Protein AF-A0A127T5Y3-F1 (afdb_monomer)

Mean predicted aligned error: 9.14 Å

Solvent-accessible surface area (backbone atoms only — not comparable to full-atom values): 10158 Å² total; per-residue (Å²): 131,93,40,55,67,59,49,50,55,50,54,66,72,48,97,62,57,70,70,59,45,48,50,50,60,70,66,38,68,72,72,63,43,73,62,58,56,50,39,55,72,73,26,60,101,73,50,91,80,89,72,80,74,80,59,78,87,70,73,79,80,68,53,74,67,57,52,54,54,49,27,38,35,88,90,39,57,20,39,39,30,35,50,44,82,89,80,70,47,74,49,79,48,69,45,55,44,55,81,75,67,59,69,84,58,70,78,45,29,25,23,43,38,32,48,51,39,38,81,80,34,71,68,54,36,53,57,56,66,79,52,58,80,48,64,69,92,77,56,89,73,42,70,50,72,52,62,38,55,81,29,55,91,71,93,82,87,76,98,66,91,83,133

Foldseek 3Di:
DCALVNQLVVLVPDPDDPVVSVVSNVVPQDDPDVVLVCCVVPPVVPHDDDDPCPDPPDDDPADPVNLLVLLLDPPWWKKKWFADPVVRDIDIDTDSDDPVVPPPDDLAGMKMKTWQVLVVDVVLVVVVSVVSSDDPVLDDHDMDMDHGHHHDPDDDDDPHDDD

Radius of gyration: 21.13 Å; Cα contacts (8 Å, |Δi|>4): 182; chains: 1; bounding box: 51×32×61 Å

Structure (mmCIF, N/CA/C/O backbone):
data_AF-A0A127T5Y3-F1
#
_entry.id   AF-A0A127T5Y3-F1
#
loop_
_atom_site.group_PDB
_atom_site.id
_atom_site.type_symbol
_atom_site.label_atom_id
_atom_site.label_alt_id
_atom_site.label_comp_id
_atom_site.label_asym_id
_atom_site.label_entity_id
_atom_site.label_seq_id
_atom_site.pdbx_PDB_ins_code
_atom_site.Cartn_x
_atom_site.Cartn_y
_atom_site.Cartn_z
_atom_site.occupancy
_atom_site.B_iso_or_equiv
_atom_site.auth_seq_id
_atom_site.auth_comp_id
_atom_site.auth_asym_id
_atom_site.auth_atom_id
_atom_site.pdbx_PDB_model_num
ATOM 1 N N . GLY A 1 1 ? 30.011 2.700 -16.747 1.00 47.84 1 GLY A N 1
ATOM 2 C CA . GLY A 1 1 ? 29.080 1.612 -16.395 1.00 47.84 1 GLY A CA 1
ATOM 3 C C . GLY A 1 1 ? 28.428 1.102 -17.660 1.00 47.84 1 GLY A C 1
ATOM 4 O O . GLY A 1 1 ? 28.506 1.790 -18.670 1.00 47.84 1 GLY A O 1
ATOM 5 N N . ILE A 1 2 ? 27.829 -0.084 -17.628 1.00 52.72 2 ILE A N 1
ATOM 6 C CA . ILE A 1 2 ? 27.031 -0.590 -18.750 1.00 52.72 2 ILE A CA 1
ATOM 7 C C . ILE A 1 2 ? 25.725 0.217 -18.776 1.00 52.72 2 ILE A C 1
ATOM 9 O O . ILE A 1 2 ? 24.922 0.104 -17.857 1.00 52.72 2 ILE A O 1
ATOM 13 N N . THR A 1 3 ? 25.543 1.064 -19.787 1.00 61.66 3 THR A N 1
ATOM 14 C CA . THR A 1 3 ? 24.328 1.860 -20.014 1.00 61.66 3 THR A CA 1
ATOM 15 C C . THR A 1 3 ? 23.451 1.204 -21.082 1.00 61.66 3 THR A C 1
ATOM 17 O O . THR A 1 3 ? 23.916 0.349 -21.842 1.00 61.66 3 THR A O 1
ATOM 20 N N . ALA A 1 4 ? 22.183 1.618 -21.189 1.00 59.91 4 ALA A N 1
ATOM 21 C CA . ALA A 1 4 ? 21.304 1.163 -22.270 1.00 59.91 4 ALA A CA 1
ATOM 22 C C . ALA A 1 4 ? 21.891 1.470 -23.657 1.00 59.91 4 ALA A C 1
ATOM 24 O O . ALA A 1 4 ? 21.823 0.629 -24.550 1.00 59.91 4 ALA A O 1
ATOM 25 N N . ASP A 1 5 ? 22.528 2.632 -23.814 1.00 66.88 5 ASP A N 1
ATOM 26 C CA . ASP A 1 5 ? 23.164 3.031 -25.071 1.00 66.88 5 ASP A CA 1
ATOM 27 C C . ASP A 1 5 ? 24.411 2.192 -25.364 1.00 66.88 5 ASP A C 1
ATOM 29 O O . ASP A 1 5 ? 24.578 1.726 -26.490 1.00 66.88 5 ASP A O 1
ATOM 33 N N . SER A 1 6 ? 25.246 1.905 -24.353 1.00 70.62 6 SER A N 1
ATOM 34 C CA . SER A 1 6 ? 26.410 1.032 -24.548 1.00 70.62 6 SER A CA 1
ATOM 35 C C . SER A 1 6 ? 26.000 -0.412 -24.846 1.00 70.62 6 SER A C 1
ATOM 37 O O .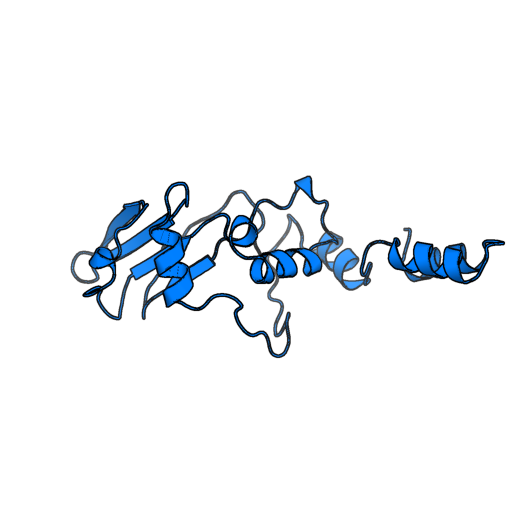 SER A 1 6 ? 26.651 -1.077 -25.644 1.00 70.62 6 SER A O 1
ATOM 39 N N . MET A 1 7 ? 24.906 -0.895 -24.243 1.00 67.81 7 MET A N 1
ATOM 40 C CA . MET A 1 7 ? 24.383 -2.240 -24.498 1.00 67.81 7 MET A CA 1
ATOM 41 C C . MET A 1 7 ? 23.731 -2.338 -25.880 1.00 67.81 7 MET A C 1
ATOM 43 O O . MET A 1 7 ? 23.951 -3.310 -26.597 1.00 67.81 7 MET A O 1
ATOM 47 N N . ARG A 1 8 ? 22.979 -1.314 -26.302 1.00 73.88 8 ARG A N 1
ATOM 48 C CA . ARG A 1 8 ? 22.388 -1.248 -27.644 1.00 73.88 8 ARG A CA 1
ATOM 49 C C . ARG A 1 8 ? 23.475 -1.202 -28.714 1.00 73.88 8 ARG A C 1
ATOM 51 O O . ARG A 1 8 ? 23.408 -1.976 -29.661 1.00 73.88 8 ARG A O 1
ATOM 58 N N . ALA A 1 9 ? 24.498 -0.367 -28.528 1.00 80.44 9 ALA A N 1
ATOM 59 C CA . ALA A 1 9 ? 25.652 -0.307 -29.422 1.00 80.44 9 ALA A CA 1
ATOM 60 C C . ALA A 1 9 ? 26.398 -1.652 -29.491 1.00 80.44 9 ALA A C 1
ATOM 62 O O . ALA A 1 9 ? 26.776 -2.097 -30.574 1.00 80.44 9 ALA A O 1
ATOM 63 N N . PHE A 1 10 ? 26.550 -2.337 -28.354 1.00 78.25 10 PHE A N 1
ATOM 64 C CA . PHE A 1 10 ? 27.134 -3.673 -28.305 1.00 78.25 10 PHE A CA 1
ATOM 65 C C . PHE A 1 10 ? 26.290 -4.702 -29.074 1.00 78.25 10 PHE A C 1
ATOM 67 O O . PHE A 1 10 ? 26.831 -5.392 -29.931 1.00 78.25 10 PHE A O 1
ATOM 74 N N . ILE A 1 11 ? 24.971 -4.762 -28.859 1.00 81.50 11 ILE A N 1
ATOM 75 C CA . ILE A 1 11 ? 24.069 -5.683 -29.579 1.00 81.50 11 ILE A CA 1
ATOM 76 C C . ILE A 1 11 ? 24.088 -5.415 -31.091 1.00 81.50 11 ILE A C 1
ATOM 78 O O . ILE A 1 11 ? 24.048 -6.355 -31.885 1.00 81.50 11 ILE A O 1
ATOM 82 N N . GLU A 1 12 ? 24.182 -4.148 -31.505 1.00 86.75 12 GLU A N 1
ATOM 83 C CA . GLU A 1 12 ? 24.319 -3.793 -32.922 1.00 86.75 12 GLU A CA 1
ATOM 84 C C . GLU A 1 12 ? 25.628 -4.299 -33.534 1.00 86.75 12 GLU A C 1
ATOM 86 O O . GLU A 1 12 ? 25.616 -4.748 -34.682 1.00 86.75 12 GLU A O 1
ATOM 91 N N . SER A 1 13 ? 26.721 -4.299 -32.764 1.00 88.31 13 SER A N 1
ATOM 92 C CA . SER A 1 13 ? 28.030 -4.791 -33.212 1.00 88.31 13 SER A CA 1
ATOM 93 C C . SER A 1 13 ? 28.132 -6.315 -33.352 1.00 88.31 13 SER A C 1
ATOM 95 O O . SER A 1 13 ? 29.097 -6.801 -33.938 1.00 88.31 13 SER A O 1
ATOM 97 N N . LEU A 1 14 ? 27.161 -7.078 -32.838 1.00 87.06 14 LEU A N 1
ATOM 98 C CA . LEU A 1 14 ? 27.164 -8.536 -32.950 1.00 87.06 14 LEU A CA 1
ATOM 99 C C . LEU A 1 14 ? 26.811 -8.974 -34.376 1.00 87.06 14 LEU A C 1
ATOM 101 O O . LEU A 1 14 ? 25.888 -8.437 -34.989 1.00 87.06 14 LEU A O 1
ATOM 105 N N . ASP A 1 15 ? 27.490 -9.996 -34.886 1.00 93.12 15 ASP A N 1
ATOM 106 C CA . ASP A 1 15 ? 27.118 -10.645 -36.146 1.00 93.12 15 ASP A CA 1
ATOM 107 C C . ASP A 1 15 ? 26.023 -11.690 -35.883 1.00 93.12 15 ASP A C 1
ATOM 109 O O . ASP A 1 15 ? 26.275 -12.882 -35.718 1.00 93.12 15 ASP A O 1
ATOM 113 N N . LEU A 1 16 ? 24.793 -11.201 -35.707 1.00 89.62 16 LEU A N 1
ATOM 114 C CA . LEU A 1 16 ? 23.615 -12.005 -35.390 1.00 89.62 16 LEU A CA 1
ATOM 115 C C . LEU A 1 16 ? 22.443 -11.652 -36.317 1.00 89.62 16 LEU A C 1
ATOM 117 O O . LEU A 1 16 ? 22.286 -10.478 -36.676 1.00 89.62 16 LEU A O 1
ATOM 121 N N . PRO A 1 17 ? 21.569 -12.626 -36.637 1.00 91.44 17 PRO A N 1
ATOM 122 C CA . PRO A 1 17 ? 20.300 -12.376 -37.313 1.00 91.44 17 PRO A CA 1
ATOM 123 C C . PRO A 1 17 ? 19.444 -11.320 -36.598 1.00 91.44 17 PRO A C 1
ATOM 125 O O . PRO A 1 17 ? 19.485 -11.182 -35.372 1.00 91.44 17 PRO A O 1
ATOM 128 N N . ALA A 1 18 ? 18.645 -10.574 -37.365 1.00 86.88 18 ALA A N 1
ATOM 129 C CA . ALA A 1 18 ? 17.858 -9.452 -36.848 1.00 86.88 18 ALA A CA 1
ATOM 130 C C . ALA A 1 18 ? 16.860 -9.864 -35.749 1.00 86.88 18 ALA A C 1
ATOM 132 O O . ALA A 1 18 ? 16.680 -9.126 -34.781 1.00 86.88 18 ALA A O 1
ATOM 133 N N . ASP A 1 19 ? 16.259 -11.052 -35.850 1.00 85.69 19 ASP A N 1
ATOM 134 C CA . ASP A 1 19 ? 15.351 -11.594 -34.834 1.00 85.69 19 ASP A CA 1
ATOM 135 C C . ASP A 1 19 ? 16.092 -11.936 -33.530 1.00 85.69 19 ASP A C 1
ATOM 137 O O . ASP A 1 19 ? 15.590 -11.667 -32.441 1.00 85.69 19 ASP A O 1
ATOM 141 N N . ALA A 1 20 ? 17.317 -12.461 -33.619 1.00 77.56 20 ALA A N 1
ATOM 142 C CA . ALA A 1 20 ? 18.167 -12.723 -32.461 1.00 77.56 20 ALA A CA 1
ATOM 143 C C . ALA A 1 20 ? 18.632 -11.423 -31.784 1.00 77.56 20 ALA A C 1
ATOM 145 O O . ALA A 1 20 ? 18.583 -11.321 -30.557 1.00 77.56 20 ALA A O 1
ATOM 146 N N . LYS A 1 21 ? 19.005 -10.395 -32.562 1.00 82.62 21 LYS A N 1
ATOM 147 C CA . LYS A 1 21 ? 19.294 -9.052 -32.026 1.00 82.62 21 LYS A CA 1
ATOM 148 C C . LYS A 1 21 ? 18.076 -8.447 -31.337 1.00 82.62 21 LYS A C 1
ATOM 150 O O . LYS A 1 21 ? 18.226 -7.830 -30.285 1.00 82.62 21 LYS A O 1
ATOM 155 N N . GLN A 1 22 ? 16.883 -8.641 -31.897 1.00 78.25 22 GLN A N 1
ATOM 156 C CA . GLN A 1 22 ? 15.644 -8.163 -31.292 1.00 78.25 22 GLN A CA 1
ATOM 157 C C . GLN A 1 22 ? 15.364 -8.873 -29.964 1.00 78.25 22 GLN A C 1
ATOM 159 O O . GLN A 1 22 ? 15.204 -8.197 -28.954 1.00 78.25 22 GLN A O 1
ATOM 164 N N . ARG A 1 23 ? 15.470 -10.207 -29.913 1.00 73.19 23 ARG A N 1
ATOM 165 C CA . ARG A 1 23 ? 15.364 -10.963 -28.653 1.00 73.19 23 ARG A CA 1
ATOM 166 C C . ARG A 1 23 ? 16.372 -10.492 -27.605 1.00 73.19 23 ARG A C 1
ATOM 168 O O . ARG A 1 23 ? 16.012 -10.359 -26.446 1.00 73.19 23 ARG A O 1
ATOM 175 N N . LEU A 1 24 ? 17.616 -10.193 -27.988 1.00 72.06 24 LEU A N 1
ATOM 176 C CA . LEU A 1 24 ? 18.621 -9.657 -27.059 1.00 72.06 24 LEU A CA 1
ATOM 177 C C . LEU A 1 24 ? 18.265 -8.257 -26.538 1.00 72.06 24 LEU A C 1
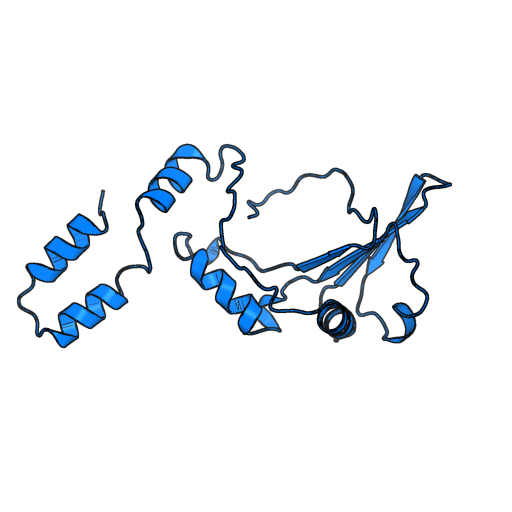ATOM 179 O O . LEU A 1 24 ? 18.538 -7.960 -25.377 1.00 72.06 24 LEU A O 1
ATOM 183 N N . ARG A 1 25 ? 17.633 -7.402 -27.350 1.00 71.94 25 ARG A N 1
ATOM 184 C CA . ARG A 1 25 ? 17.100 -6.103 -26.896 1.00 71.94 25 ARG A CA 1
ATOM 185 C C . ARG A 1 25 ? 15.929 -6.283 -25.938 1.00 71.94 25 ARG A C 1
ATOM 187 O O . ARG A 1 25 ? 15.851 -5.549 -24.961 1.00 71.94 25 ARG A O 1
ATOM 194 N N . ASP A 1 26 ? 15.088 -7.279 -26.184 1.00 67.75 26 ASP A N 1
ATOM 195 C CA . ASP A 1 26 ? 13.932 -7.602 -25.344 1.00 67.75 26 ASP A CA 1
ATOM 196 C C . ASP A 1 26 ? 14.353 -8.302 -24.030 1.00 67.75 26 ASP A C 1
ATOM 198 O O . ASP A 1 26 ? 13.686 -8.173 -23.006 1.00 67.75 26 ASP A O 1
ATOM 202 N N . MET A 1 27 ? 15.489 -9.015 -24.044 1.00 58.31 27 MET A N 1
ATOM 203 C CA . MET A 1 27 ? 16.146 -9.624 -22.875 1.00 58.31 27 MET A CA 1
ATOM 204 C C . MET A 1 27 ? 17.081 -8.664 -22.130 1.00 58.31 27 MET A C 1
ATOM 206 O O . MET A 1 27 ? 17.477 -8.948 -20.997 1.00 58.31 27 MET A O 1
ATOM 210 N N . THR A 1 28 ? 17.458 -7.541 -22.748 1.00 55.53 28 THR A N 1
ATOM 211 C CA . THR A 1 28 ? 18.129 -6.453 -22.032 1.00 55.53 28 THR A CA 1
ATOM 212 C C . THR A 1 28 ? 17.166 -6.007 -20.933 1.00 55.53 28 THR A C 1
ATOM 214 O O . THR A 1 28 ? 15.989 -5.823 -21.246 1.00 55.53 28 THR A O 1
ATOM 217 N N . PRO A 1 29 ? 17.604 -5.875 -19.661 1.00 50.56 29 PRO A N 1
ATOM 218 C CA . PRO A 1 29 ? 16.710 -5.572 -18.551 1.00 50.56 29 PRO A CA 1
ATOM 219 C C . PRO A 1 29 ? 15.748 -4.461 -18.946 1.00 50.56 29 PRO A C 1
ATOM 221 O O . PRO A 1 29 ? 16.195 -3.393 -19.378 1.00 50.56 29 PRO A O 1
ATOM 224 N N . GLY A 1 30 ? 14.447 -4.765 -18.870 1.00 48.38 30 GLY A N 1
ATOM 225 C CA . GLY A 1 30 ? 13.388 -3.841 -19.246 1.00 48.38 30 GLY A CA 1
ATOM 226 C C . GLY A 1 30 ? 13.692 -2.483 -18.635 1.00 48.38 30 GLY A C 1
ATOM 227 O O . GLY A 1 30 ? 13.763 -2.352 -17.415 1.00 48.38 30 GLY A O 1
ATOM 228 N N . SER A 1 31 ? 13.959 -1.497 -19.492 1.00 45.59 31 SER A N 1
ATOM 229 C CA . SER A 1 31 ? 14.271 -0.119 -19.109 1.00 45.59 31 SER A CA 1
ATOM 230 C C . SER A 1 31 ? 15.404 0.046 -18.077 1.00 45.59 31 SER A C 1
ATOM 232 O O . SER A 1 31 ? 15.173 0.492 -16.957 1.00 45.59 31 SER A O 1
ATOM 234 N N . TYR A 1 32 ? 16.666 -0.122 -18.487 1.00 47.72 32 TYR A N 1
ATOM 235 C CA . TYR A 1 32 ? 17.747 0.671 -17.877 1.00 47.72 32 TYR A CA 1
ATOM 236 C C . TYR A 1 32 ? 17.622 2.127 -18.357 1.00 47.72 32 TYR A C 1
ATOM 238 O O . TYR A 1 32 ? 18.370 2.605 -19.208 1.00 47.72 32 TYR A O 1
ATOM 246 N N . THR A 1 33 ? 16.597 2.833 -17.883 1.00 48.97 33 THR A N 1
ATOM 247 C CA . THR A 1 33 ? 16.490 4.279 -18.081 1.00 48.97 33 THR A CA 1
ATOM 248 C C . THR A 1 33 ? 17.464 4.922 -17.100 1.00 48.97 33 THR A C 1
ATOM 250 O O . THR A 1 33 ? 17.488 4.561 -15.927 1.00 48.97 33 THR A O 1
ATOM 253 N N . GLY A 1 34 ? 18.281 5.889 -17.524 1.00 53.53 34 GLY A N 1
ATOM 254 C CA . GLY A 1 34 ? 19.225 6.574 -16.620 1.00 53.53 34 GLY A CA 1
ATOM 255 C C . GLY A 1 34 ? 18.568 7.240 -15.392 1.00 53.53 34 GLY A C 1
ATOM 256 O O . GLY A 1 34 ? 19.266 7.727 -14.508 1.00 53.53 34 GLY A O 1
ATOM 257 N N . LEU A 1 35 ? 17.232 7.264 -15.316 1.00 63.22 35 LEU A N 1
ATOM 258 C CA . LEU A 1 35 ? 16.460 7.621 -14.127 1.00 63.22 35 LEU A CA 1
ATOM 259 C C . LEU A 1 35 ? 16.603 6.588 -12.998 1.00 63.22 35 LEU A C 1
ATOM 261 O O . LEU A 1 35 ? 16.806 7.004 -11.861 1.00 63.22 35 LEU A O 1
ATOM 265 N N . ALA A 1 36 ? 16.588 5.284 -13.295 1.00 78.31 36 ALA A N 1
ATOM 266 C CA . ALA A 1 36 ? 16.800 4.238 -12.293 1.00 78.31 36 ALA A CA 1
ATOM 267 C C . ALA A 1 36 ? 18.233 4.272 -11.734 1.00 78.31 36 ALA A C 1
ATOM 269 O O . ALA A 1 36 ? 18.429 4.182 -10.528 1.00 78.31 36 ALA A O 1
ATOM 270 N N . GLU A 1 37 ? 19.243 4.497 -12.582 1.00 82.12 37 GLU A N 1
ATOM 271 C CA . GLU A 1 37 ? 20.636 4.656 -12.132 1.00 82.12 37 GLU A CA 1
ATOM 272 C C . GLU A 1 37 ? 20.790 5.850 -11.178 1.00 82.12 37 GLU A C 1
ATOM 274 O O . GLU A 1 37 ? 21.371 5.719 -10.099 1.00 82.12 37 GLU A O 1
ATOM 279 N N . ARG A 1 38 ? 20.232 7.014 -11.543 1.00 85.88 38 ARG A N 1
ATOM 280 C CA . ARG A 1 38 ? 20.236 8.197 -10.669 1.00 85.88 38 ARG A CA 1
ATOM 281 C C . ARG A 1 38 ? 19.484 7.941 -9.365 1.00 85.88 38 ARG A C 1
ATOM 283 O O . ARG A 1 38 ? 19.981 8.317 -8.308 1.00 85.88 38 ARG A O 1
ATOM 290 N N . PHE A 1 39 ? 18.332 7.277 -9.426 1.00 90.56 39 PHE A N 1
ATOM 291 C CA . PHE A 1 39 ? 17.565 6.889 -8.244 1.00 90.56 39 PHE A CA 1
ATOM 292 C C . PHE A 1 39 ? 18.384 6.000 -7.296 1.00 90.56 39 PHE A C 1
ATOM 294 O O . PHE A 1 39 ? 18.542 6.331 -6.119 1.00 90.56 39 PHE A O 1
ATOM 301 N N . LEU A 1 40 ? 18.976 4.921 -7.815 1.00 90.19 40 LEU A N 1
ATOM 302 C CA . LEU A 1 40 ? 19.788 3.984 -7.035 1.00 90.19 40 LEU A CA 1
ATOM 303 C C . LEU A 1 40 ? 21.036 4.651 -6.442 1.00 90.19 40 LEU A C 1
ATOM 305 O O . LEU A 1 40 ? 21.435 4.357 -5.315 1.00 90.19 40 LEU A O 1
ATOM 309 N N . ARG A 1 41 ? 21.657 5.572 -7.185 1.00 91.38 41 ARG A N 1
ATOM 310 C CA . ARG A 1 41 ? 22.834 6.307 -6.719 1.00 91.38 41 ARG A CA 1
ATOM 311 C C . ARG A 1 41 ? 22.489 7.331 -5.640 1.00 91.38 41 ARG A C 1
ATOM 313 O O . ARG A 1 41 ? 23.238 7.432 -4.670 1.00 91.38 41 ARG A O 1
ATOM 320 N N . ASP A 1 42 ? 21.402 8.083 -5.788 1.00 93.50 42 ASP A N 1
ATOM 321 C CA . ASP A 1 42 ? 21.175 9.302 -4.999 1.00 93.50 42 ASP A CA 1
ATOM 322 C C . ASP A 1 42 ? 20.088 9.163 -3.914 1.00 93.50 42 ASP A C 1
ATOM 324 O O . ASP A 1 42 ? 20.008 10.040 -3.048 1.00 93.50 42 ASP A O 1
ATOM 328 N N . TYR A 1 43 ? 19.262 8.107 -3.942 1.00 95.25 43 TYR A N 1
ATOM 329 C CA . TYR A 1 43 ? 18.069 7.980 -3.084 1.00 95.25 43 TYR A CA 1
ATOM 330 C C . TYR A 1 43 ? 17.906 6.616 -2.406 1.00 95.25 43 TYR A C 1
ATOM 332 O O . TYR A 1 43 ? 17.702 6.582 -1.192 1.00 95.25 43 TYR A O 1
ATOM 340 N N . TRP A 1 44 ? 18.035 5.510 -3.145 1.00 94.56 44 TRP A N 1
ATOM 341 C CA . TRP A 1 44 ? 17.856 4.149 -2.611 1.00 94.56 44 TRP A CA 1
ATOM 342 C C . TRP A 1 44 ? 18.753 3.892 -1.384 1.00 94.56 44 TRP A C 1
ATOM 344 O O . TRP A 1 44 ? 19.962 4.125 -1.469 1.00 94.56 44 TRP A O 1
ATOM 354 N N . HIS A 1 45 ? 18.186 3.437 -0.253 1.00 94.38 45 HIS A N 1
ATOM 355 C CA . HIS A 1 45 ? 18.865 3.281 1.059 1.00 94.38 45 HIS A CA 1
ATOM 356 C C . HIS A 1 45 ? 19.464 4.557 1.671 1.00 94.38 45 HIS A C 1
ATOM 358 O O . HIS A 1 45 ? 20.355 4.478 2.518 1.00 94.38 45 HIS A O 1
ATOM 364 N N . LYS A 1 46 ? 19.062 5.752 1.225 1.00 95.56 46 LYS A N 1
ATOM 365 C CA . LYS A 1 46 ? 19.734 7.003 1.629 1.00 95.56 46 LYS A CA 1
ATOM 366 C C . LYS A 1 46 ? 18.780 8.073 2.118 1.00 95.56 46 LYS A C 1
ATOM 368 O O . LYS A 1 46 ? 19.028 8.671 3.161 1.00 95.56 46 LYS A O 1
ATOM 373 N N . ARG A 1 47 ? 17.743 8.381 1.340 1.00 96.56 47 ARG A N 1
ATOM 374 C CA . ARG A 1 47 ? 16.816 9.479 1.642 1.00 96.56 47 ARG A CA 1
ATOM 375 C C . ARG A 1 47 ? 15.502 9.334 0.870 1.00 96.56 47 ARG A C 1
ATOM 377 O O . ARG A 1 47 ? 15.530 8.825 -0.251 1.00 96.56 47 ARG A O 1
ATOM 384 N N . PRO A 1 48 ? 14.386 9.842 1.418 1.00 96.88 48 PRO A N 1
ATOM 385 C CA . PRO A 1 48 ? 13.094 9.801 0.743 1.00 96.88 48 PRO A CA 1
ATOM 386 C C . PRO A 1 48 ? 13.081 10.655 -0.534 1.00 96.88 48 PRO A C 1
ATOM 388 O O . PRO A 1 48 ? 13.806 11.650 -0.651 1.00 96.88 48 PRO A O 1
ATOM 391 N N . LEU A 1 49 ? 12.222 10.278 -1.483 1.00 95.06 49 LEU A N 1
ATOM 392 C CA . LEU A 1 49 ? 11.994 10.982 -2.744 1.00 95.06 49 LEU A CA 1
ATOM 393 C C . LEU A 1 49 ? 10.497 11.016 -3.063 1.00 95.06 49 LEU A C 1
ATOM 395 O O . LEU A 1 49 ? 9.860 9.974 -3.112 1.00 95.06 49 LEU A O 1
ATOM 399 N N . LEU A 1 50 ? 9.957 12.201 -3.357 1.00 95.00 50 LEU A N 1
ATOM 400 C CA . LEU A 1 50 ? 8.601 12.344 -3.890 1.00 95.00 50 LEU A CA 1
ATOM 401 C C . LEU A 1 50 ? 8.631 12.325 -5.422 1.00 95.00 50 LEU A C 1
ATOM 403 O O . LEU A 1 50 ? 9.136 13.264 -6.043 1.00 95.00 50 LEU A O 1
ATOM 407 N N . ILE A 1 51 ? 8.034 11.297 -6.026 1.00 90.88 51 ILE A N 1
ATOM 408 C CA . ILE A 1 51 ? 7.853 11.193 -7.478 1.00 90.88 51 ILE A CA 1
ATOM 409 C C . ILE A 1 51 ? 6.406 11.561 -7.810 1.00 90.88 51 ILE A C 1
ATOM 411 O O . ILE A 1 51 ? 5.475 10.806 -7.548 1.00 90.88 51 ILE A O 1
ATOM 415 N N . ARG A 1 52 ? 6.195 12.752 -8.375 1.00 90.56 52 ARG A N 1
ATOM 416 C CA . ARG A 1 52 ? 4.855 13.194 -8.785 1.00 90.56 52 ARG A CA 1
ATOM 417 C C . ARG A 1 52 ? 4.487 12.564 -10.119 1.00 90.56 52 ARG A C 1
ATOM 419 O O . ARG A 1 52 ? 5.300 12.595 -11.038 1.00 90.56 52 ARG A O 1
ATOM 426 N N . ASN A 1 53 ? 3.246 12.090 -10.232 1.00 88.12 53 ASN A N 1
ATOM 427 C CA . ASN A 1 53 ? 2.706 11.532 -11.473 1.00 88.12 53 ASN A CA 1
ATOM 428 C C . ASN A 1 53 ? 3.574 10.384 -12.030 1.00 88.12 53 ASN A C 1
ATOM 430 O O . ASN A 1 53 ? 3.884 10.359 -13.219 1.00 88.12 53 ASN A O 1
ATOM 434 N N . ALA A 1 54 ? 4.014 9.474 -11.148 1.00 88.44 54 ALA A N 1
ATOM 435 C CA . ALA A 1 54 ? 4.856 8.331 -11.515 1.00 88.44 54 ALA A CA 1
ATOM 436 C C . ALA A 1 54 ? 4.177 7.423 -12.556 1.00 88.44 54 ALA A C 1
ATOM 438 O O . ALA A 1 54 ? 4.831 6.961 -13.488 1.00 88.44 54 ALA A O 1
ATOM 439 N N . PHE A 1 55 ? 2.857 7.255 -12.430 1.00 88.56 55 PHE A N 1
ATOM 440 C CA . PHE A 1 55 ? 2.001 6.523 -13.358 1.00 88.56 55 PHE A CA 1
ATOM 441 C C . PHE A 1 55 ? 0.881 7.454 -13.855 1.00 88.56 55 PHE A C 1
ATOM 443 O O . PHE A 1 55 ? -0.137 7.619 -13.179 1.00 88.56 55 PHE A O 1
ATOM 450 N N . PRO A 1 56 ? 1.070 8.140 -14.997 1.00 89.19 56 PRO A N 1
ATOM 451 C CA . PRO A 1 56 ? 0.038 9.005 -15.557 1.00 89.19 56 PRO A CA 1
ATOM 452 C C . PRO A 1 56 ? -1.221 8.211 -15.911 1.00 89.19 56 PRO A C 1
ATOM 454 O O . PRO A 1 56 ? -1.134 7.229 -16.642 1.00 89.19 56 PRO A O 1
ATOM 457 N N . GLY A 1 57 ? -2.382 8.657 -15.422 1.00 90.88 57 GLY A N 1
ATOM 458 C CA . GLY A 1 57 ? -3.657 7.974 -15.672 1.00 90.88 57 GLY A CA 1
ATOM 459 C C . GLY A 1 57 ? -3.769 6.613 -14.985 1.00 90.88 57 GLY A C 1
ATOM 460 O O . GLY A 1 57 ? -4.439 5.734 -15.508 1.00 90.88 57 GLY A O 1
ATOM 461 N N . PHE A 1 58 ? -3.080 6.424 -13.855 1.00 91.62 58 PHE A N 1
ATOM 462 C CA . PHE A 1 58 ? -3.181 5.200 -13.071 1.00 91.62 58 PHE A CA 1
ATOM 463 C C . PHE A 1 58 ? -4.617 4.953 -12.609 1.00 91.62 58 PHE A C 1
ATOM 465 O O . PHE A 1 58 ? -5.204 5.787 -11.918 1.00 91.62 58 PHE A O 1
ATOM 472 N N . GLU A 1 59 ? -5.138 3.787 -12.967 1.00 91.50 59 GLU A N 1
ATOM 473 C CA . GLU A 1 59 ? -6.379 3.239 -12.440 1.00 91.50 59 GLU A CA 1
ATOM 474 C C . GLU A 1 59 ? -6.018 2.088 -11.506 1.00 91.50 59 GLU A C 1
ATOM 476 O O . GLU A 1 59 ? -5.161 1.261 -11.822 1.00 91.50 59 GLU A O 1
ATOM 481 N N . THR A 1 60 ? -6.635 2.062 -10.328 1.00 89.88 60 THR A N 1
ATOM 482 C CA . THR A 1 60 ? -6.384 1.000 -9.357 1.00 89.88 60 THR A CA 1
ATOM 483 C C . THR A 1 60 ? -6.946 -0.327 -9.890 1.00 89.88 60 THR A C 1
ATOM 485 O O . THR A 1 60 ? -8.131 -0.366 -10.227 1.00 89.88 60 THR A O 1
ATOM 488 N N . PRO A 1 61 ? -6.147 -1.414 -9.917 1.00 90.81 61 PRO A N 1
ATOM 489 C CA . PRO A 1 61 ? -6.597 -2.718 -10.415 1.00 90.81 61 PRO A CA 1
ATOM 490 C C . PRO A 1 61 ? -7.599 -3.427 -9.486 1.00 90.81 61 PRO A C 1
ATOM 492 O O . PRO A 1 61 ? -8.345 -4.277 -9.947 1.00 90.81 61 PRO A O 1
ATOM 495 N N . VAL A 1 62 ? -7.649 -3.060 -8.198 1.00 93.44 62 VAL A N 1
ATOM 496 C CA . VAL A 1 62 ? -8.483 -3.710 -7.168 1.00 93.44 62 VAL A CA 1
ATOM 497 C C . VAL A 1 62 ? -9.502 -2.732 -6.590 1.00 93.44 62 VAL A C 1
ATOM 499 O O . VAL A 1 62 ? -9.124 -1.706 -6.019 1.00 93.44 62 VAL A O 1
ATOM 502 N N . GLN A 1 63 ? -10.796 -3.041 -6.689 1.00 94.75 63 GLN A N 1
ATOM 503 C CA . GLN A 1 63 ? -11.822 -2.209 -6.058 1.00 94.75 63 GLN A CA 1
ATOM 504 C C . GLN A 1 63 ? -11.875 -2.447 -4.537 1.00 94.75 63 GLN A C 1
ATOM 506 O O . GLN A 1 63 ? -11.455 -3.504 -4.058 1.00 94.75 63 GLN A O 1
ATOM 511 N N . PRO A 1 64 ? -12.384 -1.486 -3.742 1.00 93.62 64 PRO A N 1
ATOM 512 C CA . PRO A 1 64 ? -12.526 -1.652 -2.295 1.00 93.62 64 PRO A CA 1
ATOM 513 C C . PRO A 1 64 ? -13.277 -2.923 -1.883 1.00 93.62 64 PRO A C 1
ATOM 515 O O . PRO A 1 64 ? -12.902 -3.572 -0.908 1.00 93.62 64 PRO A O 1
ATOM 518 N N . GLU A 1 65 ? -14.317 -3.288 -2.630 1.00 94.19 65 GLU A N 1
ATOM 519 C CA . GLU A 1 65 ? -15.133 -4.475 -2.386 1.00 94.19 65 GLU A CA 1
ATOM 520 C C . GLU A 1 65 ? -14.348 -5.766 -2.649 1.00 94.19 65 GLU A C 1
ATOM 522 O O . GLU A 1 65 ? -14.428 -6.699 -1.850 1.00 94.19 65 GLU A O 1
ATOM 527 N N . ASP A 1 66 ? -13.532 -5.797 -3.707 1.00 94.81 66 ASP A N 1
ATOM 528 C CA . ASP A 1 66 ? -12.657 -6.934 -4.019 1.00 94.81 66 ASP A CA 1
ATOM 529 C C . ASP A 1 66 ? -11.595 -7.117 -2.925 1.00 94.81 66 ASP A C 1
ATOM 531 O O . ASP A 1 66 ? -11.313 -8.235 -2.495 1.00 94.81 66 ASP A O 1
ATOM 535 N N . LEU A 1 67 ? -11.041 -6.010 -2.414 1.00 96.69 67 LEU A N 1
ATOM 536 C CA . LEU A 1 67 ? -10.071 -6.036 -1.318 1.00 96.69 67 LEU A CA 1
ATOM 537 C C . LEU A 1 67 ? -10.688 -6.553 -0.009 1.00 96.69 67 LEU A C 1
ATOM 539 O O . LEU A 1 67 ? -10.043 -7.309 0.718 1.00 96.69 67 LEU A O 1
ATOM 543 N N . ALA A 1 68 ? -11.926 -6.153 0.296 1.00 96.19 68 ALA A N 1
ATOM 544 C CA . ALA A 1 68 ? -12.665 -6.670 1.445 1.00 96.19 68 ALA A CA 1
ATOM 545 C C . ALA A 1 68 ? -12.954 -8.171 1.291 1.00 96.19 68 ALA A C 1
ATOM 547 O O . ALA A 1 68 ? -12.745 -8.923 2.241 1.00 96.19 68 ALA A O 1
ATOM 548 N N . GLY A 1 69 ? -13.341 -8.611 0.088 1.00 96.38 69 GLY A N 1
ATOM 549 C CA . GLY A 1 69 ? -13.506 -10.028 -0.239 1.00 96.38 69 GLY A CA 1
ATOM 550 C C . GLY A 1 69 ? -12.221 -10.828 -0.019 1.00 96.38 69 GLY A C 1
ATOM 551 O O . GLY A 1 69 ? -12.238 -11.827 0.696 1.00 96.38 69 GLY A O 1
ATOM 552 N N . LEU A 1 70 ? -11.080 -10.342 -0.524 1.00 96.88 70 LEU A N 1
ATOM 553 C CA . LEU A 1 70 ? -9.772 -10.966 -0.280 1.00 96.88 70 LEU A CA 1
ATOM 554 C C . LEU A 1 70 ? -9.448 -11.072 1.214 1.00 96.88 70 LEU A C 1
ATOM 556 O O . LEU A 1 70 ? -8.889 -12.069 1.656 1.00 96.88 70 LEU A O 1
ATOM 560 N N . ALA A 1 71 ? -9.816 -10.074 2.015 1.00 97.88 71 ALA A N 1
ATOM 561 C CA . ALA A 1 71 ? -9.567 -10.086 3.453 1.00 97.88 71 ALA A CA 1
ATOM 562 C C . ALA A 1 71 ? -10.379 -11.155 4.223 1.00 97.88 71 ALA A C 1
ATOM 564 O O . ALA A 1 71 ? -10.060 -11.428 5.387 1.00 97.88 71 ALA A O 1
ATOM 565 N N . CYS A 1 72 ? -11.391 -11.763 3.595 1.00 97.50 72 CYS A N 1
ATOM 566 C CA . CYS A 1 72 ? -12.151 -12.898 4.125 1.00 97.50 72 CYS A CA 1
ATOM 567 C C . CYS A 1 72 ? -11.541 -14.266 3.777 1.00 97.50 72 CYS A C 1
ATOM 569 O O . CYS A 1 72 ? -11.886 -15.264 4.411 1.00 97.50 72 CYS A O 1
ATOM 571 N N . GLU A 1 73 ? -10.660 -14.335 2.777 1.00 97.44 73 GLU A N 1
ATOM 572 C CA . GLU A 1 73 ? -10.132 -15.601 2.269 1.00 97.44 73 GLU A CA 1
ATOM 573 C C . GLU A 1 73 ? -9.159 -16.265 3.253 1.00 97.44 73 GLU A C 1
ATOM 575 O O . GLU A 1 73 ? -8.314 -15.627 3.894 1.00 97.44 73 GLU A O 1
ATOM 580 N N . GLU A 1 74 ? -9.243 -17.592 3.357 1.00 95.25 74 GLU A N 1
ATOM 581 C CA . GLU A 1 74 ? -8.357 -18.356 4.231 1.00 95.25 74 GLU A CA 1
ATOM 582 C C . GLU A 1 74 ? -6.902 -18.277 3.735 1.00 95.25 74 GLU A C 1
ATOM 584 O O . GLU A 1 74 ? -6.592 -18.512 2.568 1.00 95.25 74 GLU A O 1
ATOM 589 N N . GLY A 1 75 ? -5.980 -17.958 4.646 1.00 93.00 75 GLY A N 1
ATOM 590 C CA . GLY A 1 75 ? -4.558 -17.805 4.331 1.00 93.00 75 GLY A CA 1
ATOM 591 C C . GLY A 1 75 ? -4.159 -16.408 3.849 1.00 93.00 75 GLY A C 1
ATOM 592 O O . GLY A 1 75 ? -2.960 -16.144 3.744 1.00 93.00 75 GLY A O 1
ATOM 593 N N . VAL A 1 76 ? -5.113 -15.497 3.628 1.00 96.38 76 VAL A N 1
ATOM 594 C CA . VAL A 1 76 ? -4.810 -14.081 3.398 1.00 96.38 76 VAL A CA 1
ATOM 595 C C . VAL A 1 76 ? -4.430 -13.401 4.712 1.00 96.38 76 VAL A C 1
ATOM 597 O O . VAL A 1 76 ? -5.103 -13.520 5.737 1.00 96.38 76 VAL A O 1
ATOM 600 N N . LEU A 1 77 ? -3.329 -12.649 4.686 1.00 97.31 77 LEU A N 1
ATOM 601 C CA . LEU A 1 77 ? -2.877 -11.853 5.822 1.00 97.31 77 LEU A CA 1
ATOM 602 C C . LEU A 1 77 ? -3.512 -10.462 5.758 1.00 97.31 77 LEU A C 1
ATOM 604 O O . LEU A 1 77 ? -2.993 -9.555 5.106 1.00 97.31 77 LEU A O 1
ATOM 608 N N . ALA A 1 78 ? -4.625 -10.293 6.469 1.00 98.31 78 ALA A N 1
ATOM 609 C CA . ALA A 1 78 ? -5.346 -9.028 6.555 1.00 98.31 78 ALA A CA 1
ATOM 610 C C . ALA A 1 78 ? -5.366 -8.462 7.982 1.00 98.31 78 ALA A C 1
ATOM 612 O O . ALA A 1 78 ? -5.402 -9.201 8.970 1.00 98.31 78 ALA A O 1
ATOM 613 N N . ARG A 1 79 ? -5.357 -7.131 8.099 1.00 98.31 79 ARG A N 1
ATOM 614 C CA . ARG A 1 79 ? -5.490 -6.402 9.368 1.00 98.31 79 ARG A CA 1
ATOM 615 C C . ARG A 1 79 ? -6.405 -5.201 9.199 1.00 98.31 79 ARG A C 1
ATOM 617 O O . ARG A 1 79 ? -6.287 -4.475 8.220 1.00 98.31 79 ARG A O 1
ATOM 624 N N . MET A 1 80 ? -7.249 -4.952 10.189 1.00 98.12 80 MET A N 1
ATOM 625 C CA . MET A 1 80 ? -8.071 -3.754 10.285 1.00 98.12 80 MET A CA 1
ATOM 626 C C . MET A 1 80 ? -7.630 -2.962 11.505 1.00 98.12 80 MET A C 1
ATOM 628 O O . MET A 1 80 ? -7.590 -3.496 12.612 1.00 98.12 80 MET A O 1
ATOM 632 N N . ILE A 1 81 ? -7.268 -1.704 11.285 1.00 98.25 81 ILE A N 1
ATOM 633 C CA . ILE A 1 81 ? -6.805 -0.783 12.320 1.00 98.25 81 ILE A CA 1
ATOM 634 C C . ILE A 1 81 ? -7.835 0.328 12.443 1.00 98.25 81 ILE A C 1
ATOM 636 O O . ILE A 1 81 ? -8.192 0.934 11.434 1.00 98.25 81 ILE A O 1
ATOM 640 N N . SER A 1 82 ? -8.302 0.607 13.656 1.00 97.62 82 SER A N 1
ATOM 641 C CA . SER A 1 82 ? -9.236 1.699 13.925 1.00 97.62 82 SER A CA 1
ATOM 642 C C . SER A 1 82 ? -8.756 2.578 15.076 1.00 97.62 82 SER A C 1
ATOM 644 O O . SER A 1 82 ? -8.012 2.141 15.958 1.00 97.62 82 SER A O 1
ATOM 646 N N . LEU A 1 83 ? -9.156 3.849 15.035 1.00 97.25 83 LEU A N 1
ATOM 647 C CA . LEU A 1 83 ? -8.871 4.837 16.068 1.00 97.25 83 LEU A CA 1
ATOM 648 C C . LEU A 1 83 ? -10.183 5.378 16.627 1.00 97.25 83 LEU A C 1
ATOM 650 O O . LEU A 1 83 ? -10.910 6.096 15.944 1.00 97.25 83 LEU A O 1
ATOM 654 N N . ASP A 1 84 ? -10.445 5.124 17.903 1.00 95.44 84 ASP A N 1
ATOM 655 C CA . ASP A 1 84 ? -11.508 5.829 18.610 1.00 95.44 84 ASP A CA 1
ATOM 656 C C . ASP A 1 84 ? -11.051 7.265 18.907 1.00 95.44 84 ASP A C 1
ATOM 658 O O . ASP A 1 84 ? -10.190 7.505 19.754 1.00 95.44 84 ASP A O 1
ATOM 662 N N . ARG A 1 85 ? -11.642 8.249 18.221 1.00 91.56 85 ARG A N 1
ATOM 663 C CA . ARG A 1 85 ? -11.323 9.675 18.403 1.00 91.56 85 ARG A CA 1
ATOM 664 C C . ARG A 1 85 ? -11.712 10.227 19.772 1.00 91.56 85 ARG A C 1
ATOM 666 O O . ARG A 1 85 ? -11.130 11.229 20.186 1.00 91.56 85 ARG A O 1
ATOM 673 N N . ALA A 1 86 ? -12.682 9.627 20.460 1.00 94.19 86 ALA A N 1
ATOM 674 C CA . ALA A 1 86 ? -13.130 10.102 21.764 1.00 94.19 86 ALA A CA 1
ATOM 675 C C . ALA A 1 86 ? -12.147 9.707 22.872 1.00 94.19 86 ALA A C 1
ATOM 677 O O . ALA A 1 86 ? -11.852 10.517 23.751 1.00 94.19 86 ALA A O 1
ATOM 678 N N . SER A 1 87 ? -11.628 8.477 22.822 1.00 96.38 87 SER A N 1
ATOM 679 C CA . SER A 1 87 ? -10.679 7.961 23.817 1.00 96.38 87 SER A CA 1
ATOM 680 C C . SER A 1 87 ? -9.210 8.067 23.393 1.00 96.38 87 SER A C 1
ATOM 682 O O . SER A 1 87 ? -8.322 8.043 24.245 1.00 96.38 87 SER A O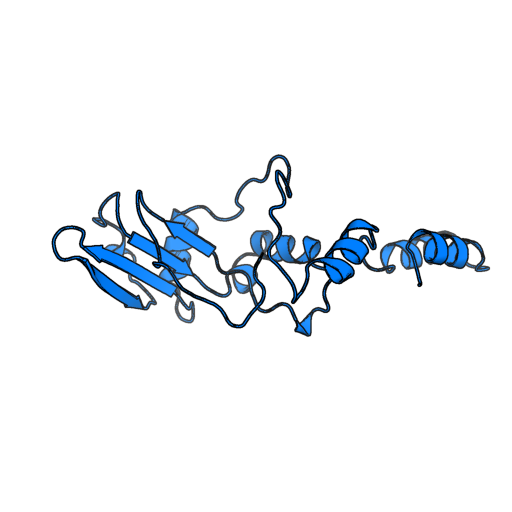 1
ATOM 684 N N . GLY A 1 88 ? -8.938 8.193 22.093 1.00 95.31 88 GLY A N 1
ATOM 685 C CA . GLY A 1 88 ? -7.602 8.085 21.507 1.00 95.31 88 GLY A CA 1
ATOM 686 C C . GLY A 1 88 ? -7.067 6.650 21.452 1.00 95.31 88 GLY A C 1
ATOM 687 O O . GLY A 1 88 ? -5.873 6.463 21.209 1.00 95.31 88 GLY A O 1
ATOM 688 N N . ALA A 1 89 ? -7.909 5.647 21.718 1.00 97.19 89 ALA A N 1
ATOM 689 C CA . ALA A 1 89 ? -7.512 4.248 21.724 1.00 97.19 89 ALA A CA 1
ATOM 690 C C . ALA A 1 89 ? -7.423 3.686 20.301 1.00 97.19 89 ALA A C 1
ATOM 692 O O . ALA A 1 89 ? -8.297 3.919 19.467 1.00 97.19 89 ALA A O 1
ATOM 693 N N . TRP A 1 90 ? -6.367 2.914 20.059 1.00 97.75 90 TRP A N 1
ATOM 694 C CA . TRP A 1 90 ? -6.182 2.152 18.830 1.00 97.75 90 TRP A CA 1
ATOM 695 C C . TRP A 1 90 ? -6.652 0.718 19.037 1.00 97.75 90 TRP A C 1
ATOM 697 O O . TRP A 1 90 ? -6.287 0.097 20.038 1.00 97.75 90 TRP A O 1
ATOM 707 N N . ASP A 1 91 ? -7.403 0.195 18.075 1.00 97.31 91 ASP A N 1
ATOM 708 C CA . ASP A 1 91 ? -7.778 -1.214 18.004 1.00 97.31 91 ASP A CA 1
ATOM 709 C C . ASP A 1 91 ? -7.213 -1.849 16.731 1.00 97.31 91 ASP A C 1
ATOM 711 O O . ASP A 1 91 ? -7.108 -1.205 15.682 1.00 97.31 91 ASP A O 1
ATOM 715 N N . VAL A 1 92 ? -6.807 -3.113 16.843 1.00 98.12 92 VAL A N 1
ATOM 716 C CA . VAL A 1 92 ? -6.273 -3.891 15.726 1.00 98.12 92 VAL A CA 1
ATOM 717 C C . VAL A 1 92 ? -6.937 -5.255 15.721 1.00 98.12 92 VAL A C 1
ATOM 719 O O . VAL A 1 92 ? -6.763 -6.050 16.646 1.00 98.12 92 VAL A O 1
ATOM 722 N N . ARG A 1 93 ? -7.634 -5.549 14.628 1.00 97.50 93 ARG A N 1
ATOM 723 C CA . ARG A 1 93 ? -8.201 -6.865 14.338 1.00 97.50 93 ARG A CA 1
ATOM 724 C C . ARG A 1 93 ? -7.407 -7.519 13.217 1.00 97.50 93 ARG A C 1
ATOM 726 O O . ARG A 1 93 ? -7.009 -6.852 12.264 1.00 97.50 93 ARG A O 1
ATOM 733 N N . THR A 1 94 ? -7.205 -8.824 13.315 1.00 97.88 94 THR A N 1
ATOM 734 C CA . THR A 1 94 ? -6.501 -9.619 12.302 1.00 97.88 94 THR A CA 1
ATOM 735 C C . THR A 1 94 ? -7.483 -10.592 11.671 1.00 97.88 94 THR A C 1
ATOM 737 O O . THR A 1 94 ? -8.318 -11.151 12.380 1.00 97.88 94 THR A O 1
ATOM 740 N N . GLY A 1 95 ? -7.376 -10.763 10.356 1.00 95.56 95 GLY A N 1
ATOM 741 C CA . GLY A 1 95 ? -8.206 -11.683 9.595 1.00 95.56 95 GLY A CA 1
ATOM 742 C C . GLY A 1 95 ? -7.823 -13.168 9.764 1.00 95.56 95 GLY A C 1
ATOM 743 O O . GLY A 1 95 ? -6.954 -13.499 10.580 1.00 95.56 95 GLY A O 1
ATOM 744 N N . PRO A 1 96 ? -8.442 -14.064 8.975 1.00 96.75 96 PRO A N 1
ATOM 745 C CA . PRO A 1 96 ? -9.459 -13.741 7.971 1.00 96.75 96 PRO A CA 1
ATOM 746 C C . PRO A 1 96 ? -10.712 -13.142 8.620 1.00 96.75 96 PRO A C 1
ATOM 748 O O . PRO A 1 96 ? -11.099 -13.527 9.725 1.00 96.75 96 PRO A O 1
ATOM 751 N N . PHE A 1 97 ? -11.298 -12.148 7.963 1.00 97.38 97 PHE A N 1
ATOM 752 C CA . PHE A 1 97 ? -12.557 -11.541 8.395 1.00 97.38 97 PHE A CA 1
ATOM 753 C C . PHE A 1 97 ? -13.744 -12.371 7.905 1.00 97.38 97 PHE A C 1
ATOM 755 O O . PHE A 1 97 ? -13.586 -13.309 7.127 1.00 97.38 97 PHE A O 1
ATOM 762 N N . GLN A 1 98 ? -14.936 -12.079 8.403 1.00 95.88 98 GLN A N 1
ATOM 763 C CA . GLN A 1 98 ? -16.179 -12.585 7.828 1.00 95.88 98 GLN A CA 1
ATOM 764 C C . GLN A 1 98 ? -16.824 -11.489 6.982 1.00 95.88 98 GLN A C 1
ATOM 766 O O . GLN A 1 98 ? -16.643 -10.305 7.262 1.00 95.88 98 GLN A O 1
ATOM 771 N N . GLU A 1 99 ? -17.609 -11.856 5.968 1.00 93.25 99 GLU A N 1
ATOM 772 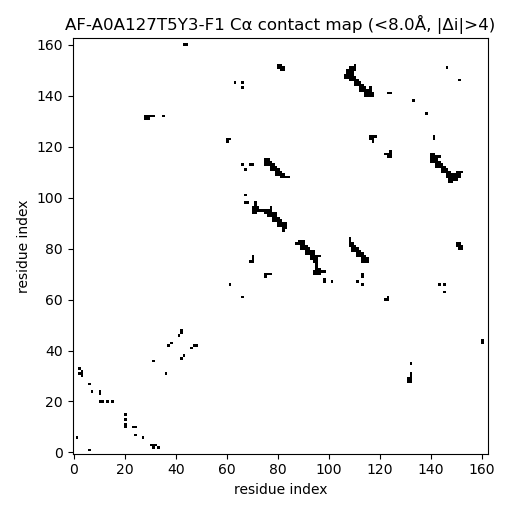C CA . GLU A 1 99 ? -18.301 -10.863 5.136 1.00 93.25 99 GLU A CA 1
ATOM 773 C C . GLU A 1 99 ? -19.184 -9.937 5.981 1.00 93.25 99 GLU A C 1
ATOM 775 O O . GLU A 1 99 ? -19.287 -8.748 5.690 1.00 93.25 99 GLU A O 1
ATOM 780 N N . GLU A 1 100 ? -19.758 -10.444 7.077 1.00 94.00 100 GLU A N 1
ATOM 781 C CA . GLU A 1 100 ? -20.593 -9.663 7.990 1.00 94.00 100 GLU A CA 1
ATOM 782 C C . GLU A 1 100 ? -19.809 -8.653 8.846 1.00 94.00 100 GLU A C 1
ATOM 784 O O . GLU A 1 100 ? -20.431 -7.797 9.475 1.00 94.00 100 GLU A O 1
ATOM 789 N N . ASP A 1 101 ? -18.472 -8.707 8.864 1.00 92.44 101 ASP A N 1
ATOM 790 C CA . ASP A 1 101 ? -17.636 -7.750 9.599 1.00 92.44 101 ASP A CA 1
ATOM 791 C C . ASP A 1 101 ? -17.569 -6.368 8.932 1.00 92.44 101 ASP A C 1
ATOM 793 O O . ASP A 1 101 ? -17.257 -5.381 9.603 1.00 92.44 101 ASP A O 1
ATOM 797 N N . PHE A 1 102 ? -17.820 -6.288 7.622 1.00 92.38 102 PHE A N 1
ATOM 798 C CA . PHE A 1 102 ? -17.697 -5.050 6.845 1.00 92.38 102 PHE A CA 1
ATOM 799 C C . PHE A 1 102 ? -18.976 -4.196 6.841 1.00 92.38 102 PHE A C 1
ATOM 801 O O . PHE A 1 102 ? -18.878 -2.971 6.990 1.00 92.38 102 PHE A O 1
ATOM 808 N N . PRO A 1 103 ? -20.186 -4.776 6.704 1.00 89.56 103 PRO A N 1
ATOM 809 C CA . PRO A 1 103 ? -21.425 -4.039 6.887 1.00 89.56 103 PRO A CA 1
ATOM 810 C C . PRO A 1 103 ? -21.498 -3.397 8.276 1.00 89.56 103 PRO A C 1
ATOM 812 O O . PRO A 1 103 ? -21.401 -4.062 9.302 1.00 89.56 103 PRO A O 1
ATOM 815 N N . GLY A 1 104 ? -21.725 -2.084 8.316 1.00 84.12 104 GLY A N 1
ATOM 816 C CA . GLY A 1 104 ? -21.866 -1.342 9.571 1.00 84.12 104 GLY A CA 1
ATOM 817 C C . GLY A 1 104 ? -20.562 -0.792 10.147 1.00 84.12 104 GLY A C 1
ATOM 818 O O . GLY A 1 104 ? -20.613 -0.129 11.185 1.00 84.12 104 GLY A O 1
ATOM 819 N N . LEU A 1 105 ? -19.421 -0.983 9.471 1.00 92.12 105 LEU A N 1
ATOM 820 C CA . LEU A 1 105 ? -18.239 -0.168 9.743 1.00 92.12 105 LEU A CA 1
ATOM 821 C C . LEU A 1 105 ? -18.577 1.324 9.555 1.00 92.12 105 LEU A C 1
ATOM 823 O O . LEU A 1 105 ? -19.340 1.673 8.646 1.00 92.12 105 LEU A O 1
ATOM 827 N N . PRO A 1 106 ? -18.033 2.216 10.403 1.00 92.88 106 PRO A N 1
ATOM 828 C CA . PRO A 1 106 ? -18.230 3.650 10.235 1.00 92.88 106 PRO A CA 1
ATOM 829 C C . PRO A 1 106 ? -17.619 4.126 8.910 1.00 92.88 106 PRO A C 1
ATOM 831 O O . PRO A 1 106 ? -16.744 3.486 8.339 1.00 92.88 106 PRO A O 1
ATOM 834 N N . ASP A 1 107 ? -18.028 5.290 8.421 1.00 94.94 107 ASP A N 1
ATOM 835 C CA . ASP A 1 107 ? -17.452 5.909 7.218 1.00 94.94 107 ASP A CA 1
ATOM 836 C C . ASP A 1 107 ? -16.115 6.640 7.482 1.00 94.94 107 ASP A C 1
ATOM 838 O O . ASP A 1 107 ? -15.579 7.325 6.601 1.00 94.94 107 ASP A O 1
ATOM 842 N N . HIS A 1 108 ? -15.554 6.484 8.688 1.00 96.56 108 HIS A N 1
ATOM 843 C CA . HIS A 1 108 ? -14.363 7.186 9.155 1.00 96.56 108 HIS A CA 1
ATOM 844 C C . HIS A 1 108 ? -13.481 6.368 10.112 1.00 96.56 108 HIS A C 1
ATOM 846 O O . HIS A 1 108 ? -13.931 5.420 10.745 1.00 96.56 108 HIS A O 1
ATOM 852 N N . ASP A 1 109 ? -12.225 6.801 10.242 1.00 97.25 109 ASP A N 1
ATOM 853 C CA . ASP A 1 109 ? -11.269 6.422 11.294 1.00 97.25 109 ASP A CA 1
ATOM 854 C C . ASP A 1 109 ? -10.880 4.934 11.381 1.00 97.25 109 ASP A C 1
ATOM 856 O O . ASP A 1 109 ? -10.449 4.451 12.431 1.00 97.25 109 ASP A O 1
ATOM 860 N N . TRP A 1 110 ? -10.933 4.217 10.256 1.00 97.81 110 TRP A N 1
ATOM 861 C CA . TRP A 1 110 ? -10.351 2.880 10.126 1.00 97.81 110 TRP A CA 1
ATOM 862 C C . TRP A 1 110 ? -9.644 2.663 8.784 1.00 97.81 110 TRP A C 1
ATOM 864 O O . TRP A 1 110 ? -9.903 3.346 7.788 1.00 97.81 110 TRP A O 1
ATOM 874 N N . THR A 1 111 ? -8.737 1.690 8.771 1.00 98.44 111 THR A N 1
ATOM 875 C CA . THR A 1 111 ? -7.973 1.252 7.601 1.00 98.44 111 THR A CA 1
ATOM 876 C C . THR A 1 111 ? -7.911 -0.272 7.558 1.00 98.44 111 THR A C 1
ATOM 878 O O . THR A 1 111 ? -7.554 -0.903 8.552 1.00 98.44 111 THR A O 1
ATOM 881 N N . LEU A 1 112 ? -8.221 -0.858 6.402 1.00 98.50 112 LEU A N 1
ATOM 882 C CA . LEU A 1 112 ? -7.951 -2.257 6.076 1.00 98.50 112 LEU A CA 1
ATOM 883 C C . LEU A 1 112 ? -6.616 -2.349 5.337 1.00 98.50 112 LEU A C 1
ATOM 885 O O . LEU A 1 112 ? -6.369 -1.578 4.414 1.00 98.50 112 LEU A O 1
ATOM 889 N N . LEU A 1 113 ? -5.775 -3.297 5.735 1.00 98.50 113 LEU A N 1
ATOM 890 C CA . LEU A 1 113 ? -4.501 -3.633 5.106 1.00 98.50 113 LEU A CA 1
ATOM 891 C C . LEU A 1 113 ? -4.545 -5.104 4.702 1.00 98.50 113 LEU A C 1
ATOM 893 O O . LEU A 1 113 ? -4.824 -5.952 5.553 1.00 98.50 113 LEU A O 1
ATOM 897 N N . VAL A 1 114 ? -4.226 -5.405 3.449 1.00 98.44 114 VAL A N 1
ATOM 898 C CA . VAL A 1 114 ? -4.117 -6.775 2.935 1.00 98.44 114 VAL A CA 1
ATOM 899 C C . VAL A 1 114 ? -2.725 -6.945 2.342 1.00 98.44 114 VAL A C 1
ATOM 901 O O . VAL A 1 114 ? -2.329 -6.174 1.470 1.00 98.44 114 VAL A O 1
ATOM 904 N N . GLN A 1 115 ? -1.969 -7.905 2.869 1.00 98.12 115 GLN A N 1
ATOM 905 C CA . GLN A 1 115 ? -0.619 -8.223 2.396 1.00 98.12 115 GLN A CA 1
ATOM 906 C C . GLN A 1 115 ? -0.673 -9.121 1.161 1.00 98.12 115 GLN A C 1
ATOM 908 O O . GLN A 1 115 ? -1.694 -9.768 0.914 1.00 98.12 115 GLN A O 1
ATOM 913 N N . ASP A 1 116 ? 0.456 -9.254 0.462 1.00 97.00 116 ASP A N 1
ATOM 914 C CA . ASP A 1 116 ? 0.642 -10.281 -0.565 1.00 97.00 116 ASP A CA 1
ATOM 915 C C . ASP A 1 116 ? -0.370 -10.221 -1.725 1.00 97.00 116 ASP A C 1
ATOM 917 O O . ASP A 1 116 ? -0.631 -11.232 -2.381 1.00 97.00 116 ASP A O 1
ATOM 921 N N . VAL A 1 117 ? -0.962 -9.057 -2.015 1.00 97.62 117 VAL A N 1
ATOM 922 C CA . VAL A 1 117 ? -2.073 -8.957 -2.979 1.00 97.6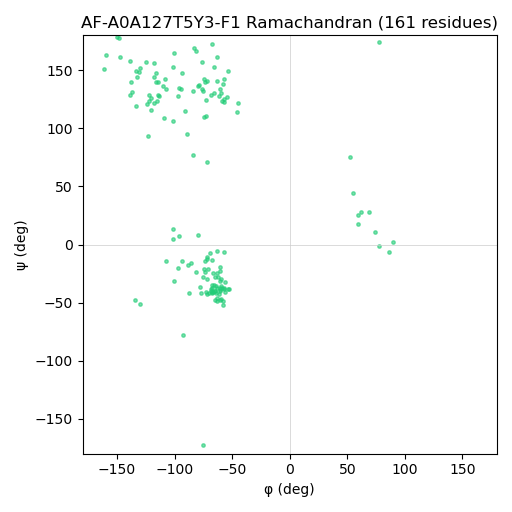2 117 VAL A CA 1
ATOM 923 C C . VAL A 1 117 ? -1.630 -9.321 -4.398 1.00 97.62 117 VAL A C 1
ATOM 925 O O . VAL A 1 117 ? -2.407 -9.886 -5.162 1.00 97.62 117 VAL A O 1
ATOM 928 N N . ASP A 1 118 ? -0.356 -9.121 -4.739 1.00 96.88 118 ASP A N 1
ATOM 929 C CA . ASP A 1 118 ? 0.231 -9.572 -6.008 1.00 96.88 118 ASP A CA 1
ATOM 930 C C . ASP A 1 118 ? 0.185 -11.101 -6.211 1.00 96.88 118 ASP A C 1
ATOM 932 O O . ASP A 1 118 ? 0.283 -11.589 -7.342 1.00 96.88 118 ASP A O 1
ATOM 936 N N . LYS A 1 119 ? 0.019 -11.883 -5.139 1.00 95.62 119 LYS A N 1
ATOM 937 C CA . LYS A 1 119 ? -0.142 -13.343 -5.219 1.00 95.62 119 LYS A CA 1
ATOM 938 C C . LYS A 1 119 ? -1.578 -13.746 -5.554 1.00 95.62 119 LYS A C 1
ATOM 940 O O . LYS A 1 119 ? -1.779 -14.835 -6.092 1.00 95.62 119 LYS A O 1
ATOM 945 N N . TRP A 1 120 ? -2.543 -12.876 -5.264 1.00 95.00 120 TRP A N 1
ATOM 946 C CA . TRP A 1 120 ? -3.975 -13.119 -5.446 1.00 95.00 120 TRP A CA 1
ATOM 947 C C . TRP A 1 120 ? -4.527 -12.466 -6.713 1.00 95.00 120 TRP A C 1
ATOM 949 O O . TRP A 1 120 ? -5.412 -13.033 -7.348 1.00 95.00 120 TRP A O 1
ATOM 959 N N . ASP A 1 121 ? -3.959 -11.331 -7.125 1.00 95.19 121 ASP A N 1
ATOM 960 C CA . ASP A 1 121 ? -4.422 -10.549 -8.267 1.00 95.19 121 ASP A CA 1
ATOM 961 C C . ASP A 1 121 ? -3.316 -10.368 -9.327 1.00 95.19 121 ASP A C 1
ATOM 963 O O . ASP A 1 121 ? -2.204 -9.894 -9.064 1.00 95.19 121 ASP A O 1
ATOM 967 N N . ALA A 1 122 ? -3.610 -10.788 -10.560 1.00 95.06 122 ALA A N 1
ATOM 968 C CA . ALA A 1 122 ? -2.645 -10.759 -11.656 1.00 95.06 122 ALA A CA 1
ATOM 969 C C . ALA A 1 122 ? -2.352 -9.342 -12.171 1.00 95.06 122 ALA A C 1
ATOM 971 O O . ALA A 1 122 ? -1.225 -9.102 -12.616 1.00 95.06 122 ALA A O 1
ATOM 972 N N . ASP A 1 123 ? -3.320 -8.433 -12.083 1.00 94.56 123 ASP A N 1
ATOM 973 C CA . ASP A 1 123 ? -3.200 -7.055 -12.550 1.00 94.56 123 ASP A CA 1
ATOM 974 C C . ASP A 1 123 ? -2.395 -6.232 -11.529 1.00 94.56 123 ASP A C 1
ATOM 976 O O . ASP A 1 123 ? -1.511 -5.456 -11.899 1.00 94.56 123 ASP A O 1
ATOM 980 N N . VAL A 1 124 ? -2.572 -6.498 -10.228 1.00 96.06 124 VAL A N 1
ATOM 981 C CA . VAL A 1 124 ? -1.688 -5.985 -9.163 1.00 96.06 124 VAL A CA 1
ATOM 982 C C . VAL A 1 124 ? -0.257 -6.456 -9.382 1.00 96.06 124 VAL A C 1
ATOM 984 O O . VAL A 1 124 ? 0.681 -5.655 -9.354 1.00 96.06 124 VAL A O 1
ATOM 987 N N . ARG A 1 125 ? -0.063 -7.748 -9.661 1.00 95.81 125 ARG A N 1
ATOM 988 C CA . ARG A 1 125 ? 1.267 -8.316 -9.921 1.00 95.81 125 ARG A CA 1
ATOM 989 C C . ARG A 1 125 ? 1.968 -7.675 -11.114 1.00 95.81 125 ARG A C 1
ATOM 991 O O . ARG A 1 125 ? 3.201 -7.619 -11.133 1.00 95.81 125 ARG A O 1
ATOM 998 N N . GLU A 1 126 ? 1.231 -7.183 -12.108 1.00 93.69 126 GLU A N 1
ATOM 999 C CA . GLU A 1 126 ? 1.822 -6.487 -13.252 1.00 93.69 126 GLU A CA 1
ATOM 1000 C C . GLU A 1 126 ? 2.558 -5.201 -12.834 1.00 93.69 126 GLU A C 1
ATOM 1002 O O . GLU A 1 126 ? 3.580 -4.854 -13.436 1.00 93.69 126 GLU A O 1
ATOM 1007 N N . LEU A 1 127 ? 2.156 -4.555 -11.733 1.00 92.62 127 LEU A N 1
ATOM 1008 C CA . LEU A 1 127 ? 2.846 -3.376 -11.195 1.00 92.62 127 LEU A CA 1
ATOM 1009 C C . LEU A 1 127 ? 4.302 -3.665 -10.815 1.00 92.62 127 LEU A C 1
ATOM 1011 O O . LEU A 1 127 ? 5.172 -2.810 -11.010 1.00 92.62 127 LEU A O 1
ATOM 1015 N N . LEU A 1 128 ? 4.621 -4.894 -10.392 1.00 92.19 128 LEU A N 1
ATOM 1016 C CA . LEU A 1 128 ? 5.999 -5.308 -10.097 1.00 92.19 128 LEU A CA 1
ATOM 1017 C C . LEU A 1 128 ? 6.921 -5.201 -11.322 1.00 92.19 128 LEU A C 1
ATOM 1019 O O . LEU A 1 128 ? 8.140 -5.047 -11.184 1.00 92.19 128 LEU A O 1
ATOM 1023 N N . ALA A 1 129 ? 6.371 -5.230 -12.542 1.00 89.69 129 ALA A N 1
ATOM 1024 C CA . ALA A 1 129 ? 7.148 -5.067 -13.766 1.00 89.69 129 ALA A CA 1
ATOM 1025 C C . ALA A 1 129 ? 7.827 -3.688 -13.867 1.00 89.69 129 ALA A C 1
ATOM 1027 O O 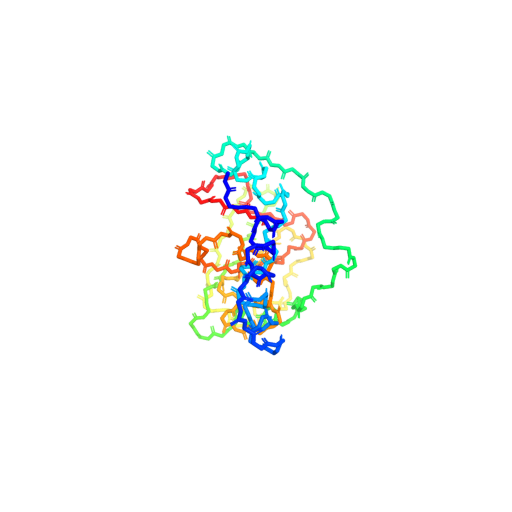. ALA A 1 129 ? 8.865 -3.583 -14.535 1.00 89.69 129 ALA A O 1
ATOM 1028 N N . GLN A 1 130 ? 7.283 -2.668 -13.192 1.00 88.75 130 GLN A N 1
ATOM 1029 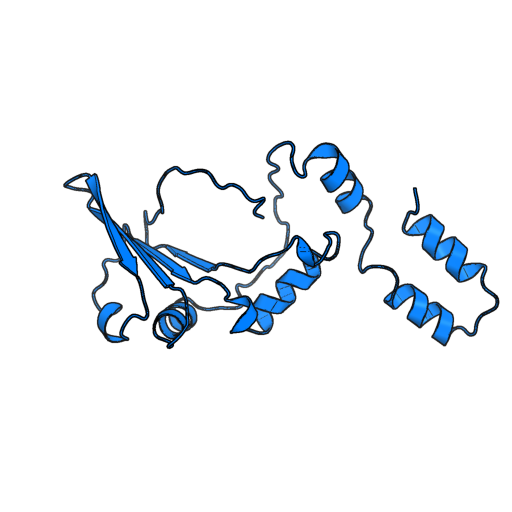C CA . GLN A 1 130 ? 7.813 -1.299 -13.149 1.00 88.75 130 GLN A CA 1
ATOM 1030 C C . GLN A 1 130 ? 9.066 -1.187 -12.264 1.00 88.75 130 GLN A C 1
ATOM 1032 O O . GLN A 1 130 ? 9.900 -0.304 -12.462 1.00 88.75 130 GLN A O 1
ATOM 1037 N N . PHE A 1 131 ? 9.257 -2.138 -11.344 1.00 90.44 131 PHE A N 1
ATOM 1038 C CA . PHE A 1 131 ? 10.358 -2.166 -10.378 1.00 90.44 131 PHE A CA 1
ATOM 1039 C C . PHE A 1 131 ? 11.485 -3.134 -10.761 1.00 90.44 131 PHE A C 1
ATOM 1041 O O . PHE A 1 131 ? 12.390 -3.394 -9.971 1.00 90.44 131 PHE A O 1
ATOM 1048 N N . ARG A 1 132 ? 11.504 -3.633 -12.008 1.00 87.81 132 ARG A N 1
ATOM 1049 C CA . ARG A 1 132 ? 12.528 -4.577 -12.515 1.00 87.81 132 ARG A CA 1
ATOM 1050 C C . ARG A 1 132 ? 13.959 -4.024 -12.558 1.00 87.81 132 ARG A C 1
ATOM 1052 O O . ARG A 1 132 ? 14.887 -4.773 -12.860 1.00 87.81 132 ARG A O 1
ATOM 1059 N N . PHE A 1 133 ? 14.152 -2.741 -12.253 1.00 84.25 133 PHE A N 1
ATOM 1060 C CA . PHE A 1 133 ? 15.475 -2.161 -12.020 1.00 84.25 133 PHE A CA 1
ATOM 1061 C C . PHE A 1 133 ? 16.081 -2.574 -10.664 1.00 84.25 133 PHE A C 1
ATOM 1063 O O . PHE A 1 133 ? 17.284 -2.398 -10.461 1.00 84.25 133 PHE A O 1
ATOM 1070 N N . LEU A 1 134 ? 15.279 -3.136 -9.751 1.00 86.62 134 LEU A N 1
ATOM 1071 C CA . LEU A 1 134 ? 15.735 -3.769 -8.516 1.00 86.62 134 LEU A CA 1
ATOM 1072 C C . LEU A 1 134 ? 15.930 -5.283 -8.709 1.00 86.62 134 LEU A C 1
ATOM 1074 O O . LEU A 1 134 ? 15.201 -5.917 -9.477 1.00 86.62 134 LEU A O 1
ATOM 1078 N N . PRO A 1 135 ? 16.894 -5.906 -8.004 1.00 83.75 135 PRO A N 1
ATOM 1079 C CA . PRO A 1 135 ? 16.997 -7.360 -7.971 1.00 83.75 135 PRO A CA 1
ATOM 1080 C C . PRO A 1 135 ? 15.725 -7.983 -7.387 1.00 83.75 135 PRO A C 1
ATOM 1082 O O . PRO A 1 135 ? 15.275 -7.563 -6.328 1.00 83.75 135 PRO A O 1
ATOM 1085 N N . ARG A 1 136 ? 15.187 -9.033 -8.022 1.00 83.19 136 ARG A N 1
ATOM 1086 C CA . ARG A 1 136 ? 13.920 -9.664 -7.595 1.00 83.19 136 ARG A CA 1
ATOM 1087 C C . ARG A 1 136 ? 13.889 -10.085 -6.125 1.00 83.19 136 ARG A C 1
ATOM 1089 O O . ARG A 1 136 ? 12.879 -9.907 -5.478 1.00 83.19 136 ARG A O 1
ATOM 1096 N N . TRP A 1 137 ? 15.001 -10.586 -5.592 1.00 85.44 137 TRP A N 1
ATOM 1097 C CA . TRP A 1 137 ? 15.108 -11.021 -4.192 1.00 85.44 137 TRP A CA 1
ATOM 1098 C C . TRP A 1 137 ? 15.048 -9.873 -3.167 1.00 85.44 137 TRP A C 1
ATOM 1100 O O . TRP A 1 137 ? 15.056 -10.131 -1.969 1.00 85.44 137 TRP A O 1
ATOM 1110 N N . ARG A 1 138 ? 15.063 -8.613 -3.621 1.00 89.00 138 ARG A N 1
ATOM 1111 C CA . ARG A 1 138 ? 14.896 -7.420 -2.779 1.00 89.00 138 ARG A CA 1
ATOM 1112 C C . ARG A 1 138 ? 13.456 -6.932 -2.701 1.00 89.00 138 ARG A C 1
ATOM 1114 O O . ARG A 1 138 ? 13.198 -6.056 -1.886 1.00 89.00 138 ARG A O 1
ATOM 1121 N N . VAL A 1 139 ? 12.590 -7.421 -3.580 1.00 92.31 139 VAL A N 1
ATOM 1122 C CA . VAL A 1 139 ? 11.175 -7.065 -3.627 1.00 92.31 139 VAL A CA 1
ATOM 1123 C C . VAL A 1 139 ? 10.425 -8.162 -2.884 1.00 92.31 139 VAL A C 1
ATOM 1125 O O . VAL A 1 139 ? 10.664 -9.334 -3.170 1.00 92.31 139 VAL A O 1
ATOM 1128 N N . ASP A 1 140 ? 9.599 -7.773 -1.916 1.00 95.56 140 ASP A N 1
ATOM 1129 C CA . ASP A 1 140 ? 8.846 -8.707 -1.075 1.00 95.56 140 ASP A CA 1
ATOM 1130 C C . ASP A 1 140 ? 7.462 -8.960 -1.687 1.00 95.56 140 ASP A C 1
ATOM 1132 O O . ASP A 1 140 ? 7.284 -9.942 -2.408 1.00 95.56 140 ASP A O 1
ATOM 1136 N N . ASP A 1 141 ? 6.536 -8.016 -1.510 1.00 96.56 141 ASP A N 1
ATOM 1137 C CA . ASP A 1 141 ? 5.144 -8.113 -1.944 1.00 96.56 141 ASP A CA 1
ATOM 1138 C C . ASP A 1 141 ? 4.529 -6.741 -2.291 1.00 96.56 141 ASP A C 1
ATOM 1140 O O . ASP A 1 141 ? 5.181 -5.693 -2.208 1.00 96.56 141 ASP A O 1
ATOM 1144 N N . ILE A 1 142 ? 3.263 -6.748 -2.722 1.00 97.44 142 ILE A N 1
ATOM 1145 C CA . ILE A 1 142 ? 2.407 -5.557 -2.776 1.00 97.44 142 ILE A CA 1
ATOM 1146 C C . ILE A 1 142 ? 1.333 -5.668 -1.693 1.00 97.44 142 ILE A C 1
ATOM 1148 O O . ILE A 1 142 ? 0.368 -6.423 -1.824 1.00 97.44 142 ILE A O 1
ATOM 1152 N N . MET A 1 143 ? 1.465 -4.835 -0.663 1.00 97.94 143 MET A N 1
ATOM 1153 C CA . MET A 1 143 ? 0.406 -4.567 0.306 1.00 97.94 143 MET A CA 1
ATOM 1154 C C . MET A 1 143 ? -0.533 -3.482 -0.221 1.00 97.94 143 MET A C 1
ATOM 1156 O O . MET A 1 143 ? -0.081 -2.417 -0.649 1.00 97.94 143 MET A O 1
ATOM 1160 N N . ILE A 1 144 ? -1.843 -3.722 -0.151 1.00 97.94 144 ILE A N 1
ATOM 1161 C CA . ILE A 1 144 ? -2.858 -2.710 -0.464 1.00 97.94 144 ILE A CA 1
ATOM 1162 C C . ILE A 1 144 ? -3.568 -2.299 0.819 1.00 97.94 144 ILE A C 1
ATOM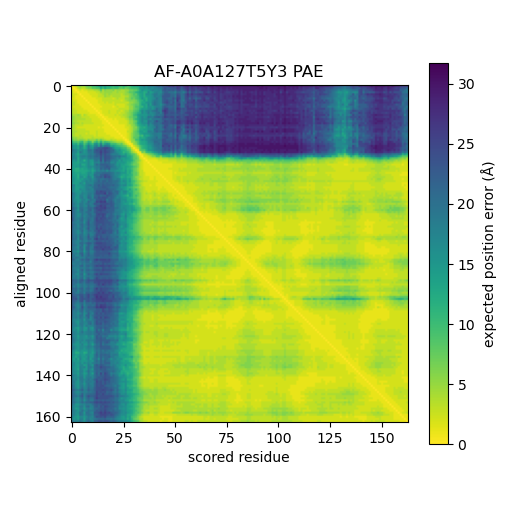 1164 O O . ILE A 1 144 ? -3.952 -3.135 1.640 1.00 97.94 144 ILE A O 1
ATOM 1168 N N . SER A 1 145 ? -3.773 -0.990 0.966 1.00 97.44 145 SER A N 1
ATOM 1169 C CA . SER A 1 145 ? -4.606 -0.436 2.026 1.00 97.44 145 SER A CA 1
ATOM 1170 C C . SER A 1 145 ? -5.828 0.279 1.463 1.00 97.44 145 SER A C 1
ATOM 1172 O O . SER A 1 145 ? -5.738 1.010 0.476 1.00 97.44 145 SER A O 1
ATOM 1174 N N . PHE A 1 146 ? -6.962 0.093 2.131 1.00 97.50 146 PHE A N 1
ATOM 1175 C CA . PHE A 1 146 ? -8.154 0.915 1.976 1.00 97.50 146 PHE A CA 1
ATOM 1176 C C . PHE A 1 146 ? -8.382 1.677 3.279 1.00 97.50 146 PHE A C 1
ATOM 1178 O O . PHE A 1 146 ? -8.428 1.075 4.351 1.00 97.50 146 PHE A O 1
ATOM 1185 N N . ALA A 1 147 ? -8.528 2.997 3.203 1.00 97.56 147 ALA A N 1
ATOM 1186 C CA . ALA A 1 147 ? -8.770 3.840 4.366 1.00 97.56 147 ALA A CA 1
ATOM 1187 C C . ALA A 1 147 ? -10.088 4.597 4.206 1.00 97.56 147 ALA A C 1
ATOM 1189 O O . ALA A 1 147 ? -10.281 5.322 3.228 1.00 97.56 147 ALA A O 1
ATOM 1190 N N . ALA A 1 148 ? -10.962 4.466 5.202 1.00 96.81 148 ALA A N 1
ATOM 1191 C CA . ALA A 1 148 ? -12.107 5.350 5.349 1.00 96.81 148 ALA A CA 1
ATOM 1192 C C . ALA A 1 148 ? -11.640 6.776 5.697 1.00 96.81 148 ALA A C 1
ATOM 1194 O O . ALA A 1 148 ? -10.456 7.019 5.956 1.00 96.81 148 ALA A O 1
ATOM 1195 N N . THR A 1 149 ? -12.553 7.749 5.722 1.00 96.94 149 THR A N 1
ATOM 1196 C CA . THR A 1 149 ? -12.182 9.152 5.971 1.00 96.94 149 THR A CA 1
ATOM 1197 C C . THR A 1 149 ? -11.453 9.295 7.310 1.00 96.94 149 THR A C 1
ATOM 1199 O O . THR A 1 149 ? -11.979 8.928 8.351 1.00 96.94 149 THR A O 1
ATOM 1202 N N . GLY A 1 150 ? -10.228 9.823 7.312 1.00 96.19 150 GLY A N 1
ATOM 1203 C CA . GLY A 1 150 ? -9.429 9.952 8.542 1.00 96.19 150 GLY A CA 1
ATOM 1204 C C . GLY A 1 150 ? -8.765 8.656 9.030 1.00 96.19 150 GLY A C 1
ATOM 1205 O O . GLY A 1 150 ? -8.008 8.707 10.003 1.00 96.19 150 GLY A O 1
ATOM 1206 N N . GLY A 1 151 ? -8.986 7.534 8.336 1.00 97.38 151 GLY A N 1
ATOM 1207 C CA . GLY A 1 151 ? -8.300 6.265 8.554 1.00 97.38 151 GLY A CA 1
ATOM 1208 C C . GLY A 1 151 ? -6.785 6.403 8.412 1.00 97.38 151 GLY A C 1
ATOM 1209 O O . GLY A 1 151 ? -6.273 7.121 7.549 1.00 97.38 151 GLY A O 1
ATOM 1210 N N . SER A 1 152 ? -6.057 5.751 9.312 1.00 96.38 152 SER A N 1
ATOM 1211 C CA . SER A 1 152 ? -4.602 5.790 9.381 1.00 96.38 152 SER A CA 1
ATOM 1212 C C . SER A 1 152 ? -4.090 4.579 10.152 1.00 96.38 152 SER A C 1
ATOM 1214 O O . SER A 1 152 ? -4.821 3.973 10.926 1.00 96.38 152 SER A O 1
ATOM 1216 N N . VAL A 1 153 ? -2.802 4.285 10.005 1.00 97.38 153 VAL A N 1
ATOM 1217 C CA . VAL A 1 153 ? -2.072 3.327 10.850 1.00 97.38 153 VAL A CA 1
ATOM 1218 C C . VAL A 1 153 ? -1.215 4.022 11.919 1.00 97.38 153 VAL A C 1
ATOM 1220 O O . VAL A 1 153 ? -0.453 3.378 12.634 1.00 97.38 153 VAL A O 1
ATOM 1223 N N . GLY A 1 154 ? -1.314 5.353 12.018 1.00 96.00 154 GLY A N 1
ATOM 1224 C CA . GLY A 1 154 ? -0.495 6.169 12.909 1.00 96.00 154 GLY A CA 1
ATOM 1225 C C . GLY A 1 154 ? 0.931 6.405 12.395 1.00 96.00 154 GLY A C 1
ATOM 1226 O O . GLY A 1 154 ? 1.361 5.878 11.366 1.00 96.00 154 GLY A O 1
ATOM 1227 N N . ALA A 1 155 ? 1.678 7.248 13.113 1.00 96.31 155 ALA A N 1
ATOM 1228 C CA . ALA A 1 155 ? 3.086 7.501 12.815 1.00 96.31 155 ALA A CA 1
ATOM 1229 C C . ALA 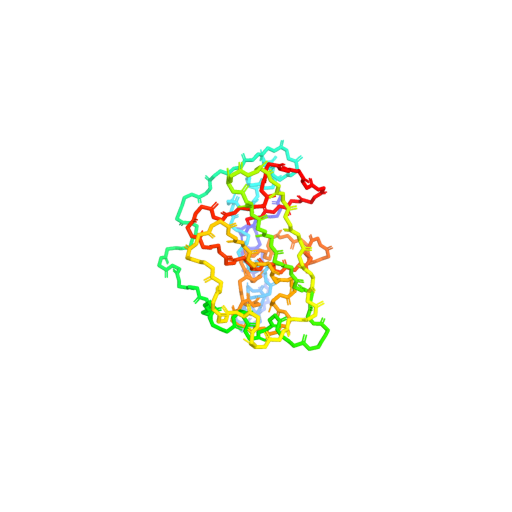A 1 155 ? 3.935 6.285 13.216 1.00 96.31 155 ALA A C 1
ATOM 1231 O O . ALA A 1 155 ? 3.909 5.866 14.372 1.00 96.31 155 ALA A O 1
ATOM 1232 N N . HIS A 1 156 ? 4.696 5.742 12.269 1.00 96.38 156 HIS A N 1
ATOM 1233 C CA . HIS A 1 156 ? 5.517 4.549 12.459 1.00 96.38 156 HIS A CA 1
ATOM 1234 C C . HIS A 1 156 ? 6.780 4.607 11.588 1.00 96.38 156 HIS A C 1
ATOM 1236 O O . HIS A 1 156 ? 7.006 5.574 10.856 1.00 96.38 156 HIS A O 1
ATOM 1242 N N . VAL A 1 157 ? 7.624 3.584 11.719 1.00 96.00 157 VAL A N 1
ATOM 1243 C CA . VAL A 1 157 ? 8.828 3.382 10.911 1.00 96.00 157 VAL A CA 1
ATOM 1244 C C . VAL A 1 157 ? 8.882 1.937 10.441 1.00 96.00 157 VAL A C 1
ATOM 1246 O O . VAL A 1 157 ? 8.454 1.040 11.166 1.00 96.00 157 VAL A O 1
ATOM 1249 N N . ASP A 1 158 ? 9.480 1.729 9.275 1.00 95.38 158 ASP A N 1
ATOM 1250 C CA . ASP A 1 158 ? 9.724 0.412 8.701 1.00 95.38 158 ASP A CA 1
ATOM 1251 C C . ASP A 1 158 ? 11.222 0.154 8.535 1.00 95.38 158 ASP A C 1
ATOM 1253 O O . ASP A 1 158 ? 12.041 1.072 8.441 1.00 95.38 158 ASP A O 1
ATOM 1257 N N . HIS A 1 159 ? 11.583 -1.127 8.500 1.00 94.06 159 HIS A N 1
ATOM 1258 C CA . HIS A 1 159 ? 12.961 -1.583 8.293 1.00 94.06 159 HIS A CA 1
ATOM 1259 C C . HIS A 1 159 ? 13.267 -1.947 6.830 1.00 94.06 159 HIS A C 1
ATOM 1261 O O . HIS A 1 159 ? 14.347 -2.465 6.539 1.00 94.06 159 HIS A O 1
ATOM 1267 N N . TYR A 1 160 ? 12.334 -1.677 5.919 1.00 93.75 160 TYR A N 1
ATOM 1268 C CA . TYR A 1 160 ? 12.421 -1.948 4.487 1.00 93.75 160 TYR A CA 1
ATOM 1269 C C . TYR A 1 160 ? 12.180 -0.664 3.683 1.00 93.75 160 TYR A C 1
ATOM 1271 O O . TYR A 1 160 ? 11.583 0.291 4.179 1.00 93.75 160 TYR A O 1
ATOM 1279 N N . ASP A 1 161 ? 12.678 -0.616 2.445 1.00 96.50 161 ASP A N 1
ATOM 1280 C CA . ASP A 1 161 ? 12.283 0.435 1.507 1.00 96.50 161 ASP A CA 1
ATOM 1281 C C . ASP A 1 161 ? 10.865 0.158 1.008 1.00 96.50 161 ASP A C 1
ATOM 1283 O O . ASP A 1 161 ? 10.515 -0.987 0.723 1.00 96.50 161 ASP A O 1
ATOM 1287 N N . VAL A 1 162 ? 10.084 1.218 0.834 1.00 96.31 162 VAL A N 1
ATOM 1288 C CA . VAL A 1 162 ? 8.724 1.167 0.296 1.00 96.31 162 VAL A CA 1
ATOM 1289 C C . VAL A 1 162 ? 8.575 2.244 -0.777 1.00 96.31 162 VAL A C 1
ATOM 1291 O O . VAL A 1 162 ? 9.198 3.309 -0.679 1.00 96.31 162 VAL A O 1
ATOM 1294 N N . PHE A 1 163 ? 7.806 1.935 -1.820 1.00 93.62 163 PHE A N 1
ATOM 1295 C CA . PHE A 1 163 ? 7.430 2.877 -2.875 1.00 93.62 163 PHE A CA 1
ATOM 1296 C C . PHE A 1 163 ? 6.008 3.377 -2.670 1.00 93.62 163 PHE A C 1
ATOM 1298 O O . PHE A 1 163 ? 5.151 2.546 -2.304 1.00 93.62 163 PHE A O 1
#

Nearest PDB structures (foldseek):
  4csw-assembly1_A  TM=9.677E-01  e=7.615E-11  Rhodothermus marinus DSM 4252
  4cug-assembly1_B  TM=9.232E-01  e=1.489E-10  Rhodothermus marinus DSM 4252
  4ccl-assembly1_B  TM=9.777E-01  e=2.458E-09  Escherichia coli
  4liv-assembly1_A-2  TM=9.784E-01  e=3.543E-09  Escherichia coli K-12
  4liu-assembly1_A-2  TM=9.796E-01  e=4.002E-09  Escherichia coli K-12

pLDDT: mean 88.93, std 12.56, range [45.59, 98.5]

Secondary structure (DSSP, 8-state):
---HHHHHHHHHHS---HHHHHHHHHHS-TT--HHHHHHHHHTTTT-----TTSSTT---SS-HHHHHHHTTSTT--EEEEEE-TTT--EEEEESPPPGGGSTT--SBSEEEEES-HHHH-HHHHHHGGGGTTS-GGG-----EEEE-BT----S---SS---

Sequence (163 aa):
GITADSMRAFIESLDLPADAKQRLRDMTPGSYTGLAERFLRDYWHKRPLLIRNAFPGFETPVQPEDLAGLACEEGVLARMISLDRASGAWDVRTGPFQEEDFPGLPDHDWTLLVQDVDKWDADVRELLAQFRFLPRWRVDDIMISFAATGGSVGAHVDHYDVF